Protein AF-M7MPN8-F1 (afdb_monomer_lite)

Sequence (84 aa):
MTSRPEPQTNRTRTIRYHSPEADKKKLFENTGLEQLRALADGRTPPPPISSHVGLEFVCVAEGEVVMSAQPDRSHDNPTGSVHG

Foldseek 3Di:
DDDDDDDDPDDDDDFDADDCPVCVVVCVVDDPLVVLVCQQVVVDGDDSVCRAFVKHWPDGDVVDTDIDTRHDQVQADPVSDGDD

Secondary structure (DSSP, 8-state):
--PPPPP------------GGGTHHHHTTS-HHHHHHHHHTTSSPPPHHHHHHT-EEEEEETTEEEEE----GGGB-TTSSBP-

InterPro domains:
  IPR029069 HotDog domain superfamily [SSF54637] (29-84)

Structure (mmCIF, N/CA/C/O backbone):
data_AF-M7MPN8-F1
#
_entry.id   AF-M7MPN8-F1
#
loop_
_atom_site.group_PDB
_atom_site.id
_atom_site.type_symbol
_atom_site.label_atom_id
_atom_site.label_alt_id
_atom_site.label_comp_id
_atom_site.label_asym_id
_atom_site.label_entity_id
_atom_site.label_seq_id
_atom_site.pdbx_PDB_ins_code
_atom_site.Cartn_x
_atom_site.Cartn_y
_atom_site.Cartn_z
_atom_site.occupancy
_atom_site.B_iso_or_equiv
_atom_site.auth_seq_id
_atom_site.auth_comp_id
_atom_site.auth_asym_id
_atom_site.auth_atom_id
_atom_site.pdbx_PDB_model_num
ATOM 1 N N . MET A 1 1 ? 17.060 -18.572 -42.545 1.00 42.16 1 MET A N 1
ATOM 2 C CA . MET A 1 1 ? 17.328 -18.412 -41.102 1.00 42.16 1 MET A CA 1
ATOM 3 C C . MET A 1 1 ? 16.789 -17.056 -40.687 1.00 42.16 1 MET A C 1
ATOM 5 O O . MET A 1 1 ? 17.382 -16.048 -41.038 1.00 42.16 1 MET A O 1
ATOM 9 N N . THR A 1 2 ? 15.623 -17.006 -40.055 1.00 49.16 2 THR A N 1
ATOM 10 C CA . THR A 1 2 ? 15.076 -15.774 -39.475 1.00 49.16 2 THR A CA 1
ATOM 11 C C . THR A 1 2 ? 15.612 -15.653 -38.051 1.00 49.16 2 THR A C 1
ATOM 13 O O . THR A 1 2 ? 15.297 -16.487 -37.204 1.00 49.16 2 THR A O 1
ATOM 16 N N . SER A 1 3 ? 16.480 -14.668 -37.797 1.00 54.12 3 SER A N 1
ATOM 17 C CA . SER A 1 3 ? 16.983 -14.390 -36.447 1.00 54.12 3 SER A CA 1
ATOM 18 C C . SER A 1 3 ? 15.822 -14.037 -35.524 1.00 54.12 3 SER A C 1
ATOM 20 O O . SER A 1 3 ? 15.013 -13.161 -35.828 1.00 54.12 3 SER A O 1
ATOM 22 N N 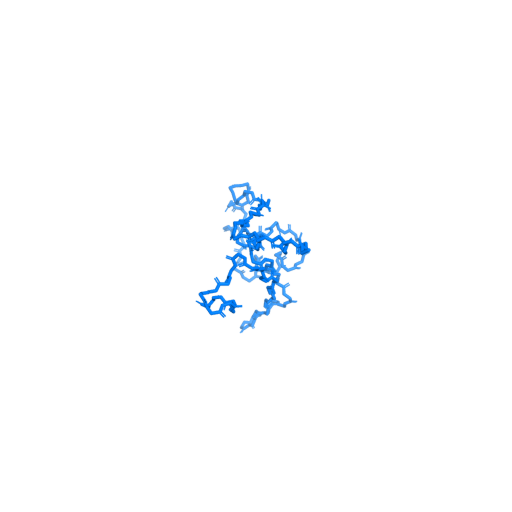. ARG A 1 4 ? 15.744 -14.738 -34.392 1.00 60.16 4 ARG A N 1
ATOM 23 C CA . ARG A 1 4 ? 14.810 -14.435 -33.308 1.00 60.16 4 ARG A CA 1
ATOM 24 C C . ARG A 1 4 ? 15.162 -13.050 -32.745 1.00 60.16 4 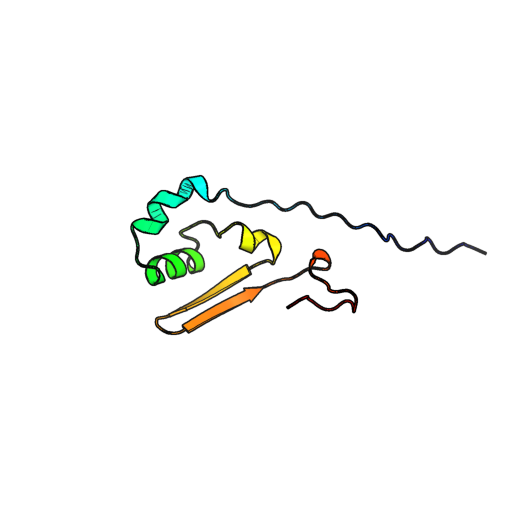ARG A C 1
ATOM 26 O O . ARG A 1 4 ? 16.337 -12.848 -32.440 1.00 60.16 4 ARG A O 1
ATOM 33 N N . PRO A 1 5 ? 14.203 -12.118 -32.603 1.00 62.69 5 PRO A N 1
ATOM 34 C CA . PRO A 1 5 ? 14.487 -10.817 -32.008 1.00 62.69 5 PRO A CA 1
ATOM 35 C C . PRO A 1 5 ? 15.050 -11.007 -30.596 1.00 62.69 5 PRO A C 1
ATOM 37 O O . PRO A 1 5 ? 14.567 -11.853 -29.836 1.00 62.69 5 PRO A O 1
ATOM 40 N N . GLU A 1 6 ? 16.105 -10.259 -30.278 1.00 61.81 6 GLU A N 1
ATOM 41 C CA . GLU A 1 6 ? 16.724 -10.283 -28.955 1.00 61.81 6 GLU A CA 1
ATOM 42 C C . GLU A 1 6 ? 15.706 -9.852 -27.889 1.00 61.81 6 GLU A C 1
ATOM 44 O O . GLU A 1 6 ? 14.890 -8.956 -28.137 1.00 61.81 6 GLU A O 1
ATOM 49 N N . PRO A 1 7 ? 15.702 -10.495 -26.708 1.00 65.44 7 PRO A N 1
ATOM 50 C CA . PRO A 1 7 ? 14.783 -10.123 -25.645 1.00 65.44 7 PRO A CA 1
ATOM 51 C C . PRO A 1 7 ? 15.049 -8.677 -25.215 1.00 65.44 7 PRO A C 1
ATOM 53 O O . PRO A 1 7 ? 16.181 -8.308 -24.909 1.00 65.44 7 PRO A O 1
ATOM 56 N N . GLN A 1 8 ? 13.997 -7.859 -25.172 1.00 67.44 8 GLN A N 1
ATOM 57 C CA . GLN A 1 8 ? 14.080 -6.500 -24.640 1.00 67.44 8 GLN A CA 1
ATOM 58 C C . GLN A 1 8 ? 14.437 -6.565 -23.149 1.00 67.44 8 GLN A C 1
ATOM 60 O O . GLN A 1 8 ? 13.608 -6.931 -22.316 1.00 67.44 8 GLN A O 1
ATOM 65 N N . THR A 1 9 ? 15.687 -6.242 -22.819 1.00 80.62 9 THR A N 1
ATOM 66 C CA . THR A 1 9 ? 16.216 -6.276 -21.446 1.00 80.62 9 THR A CA 1
ATOM 67 C C . THR A 1 9 ? 15.788 -5.063 -20.626 1.00 80.62 9 THR A C 1
ATOM 69 O O . THR A 1 9 ? 15.637 -5.160 -19.411 1.00 80.62 9 THR A O 1
ATOM 72 N N . ASN A 1 10 ? 15.528 -3.935 -21.288 1.00 86.00 10 ASN A N 1
ATOM 73 C CA . ASN A 1 10 ? 15.073 -2.710 -20.647 1.00 86.00 10 ASN A CA 1
ATOM 74 C C . ASN A 1 10 ? 13.547 -2.618 -20.686 1.00 86.00 10 ASN A C 1
ATOM 76 O O . ASN A 1 10 ? 12.930 -2.683 -21.749 1.00 86.00 10 ASN A O 1
ATOM 80 N N . ARG A 1 11 ? 12.944 -2.429 -19.511 1.00 89.06 11 ARG A N 1
ATOM 81 C CA . ARG A 1 11 ? 11.507 -2.201 -19.338 1.00 89.06 11 ARG A CA 1
ATOM 82 C C . ARG A 1 11 ? 11.304 -0.867 -18.635 1.00 89.06 11 ARG A C 1
ATOM 84 O O . ARG A 1 11 ? 12.085 -0.490 -17.767 1.00 89.06 11 ARG A O 1
ATOM 91 N N . THR A 1 12 ? 10.240 -0.162 -18.990 1.00 91.88 12 THR A N 1
ATOM 92 C CA . THR A 1 12 ? 9.868 1.104 -18.352 1.00 91.88 12 THR A CA 1
ATOM 93 C C . THR A 1 12 ? 8.395 1.069 -17.989 1.00 91.88 12 THR A C 1
ATOM 95 O O . THR A 1 12 ? 7.579 0.521 -18.731 1.00 91.88 12 THR A O 1
ATOM 98 N N . ARG A 1 13 ? 8.057 1.670 -16.848 1.00 89.69 13 ARG A N 1
ATOM 99 C CA . ARG A 1 13 ? 6.685 1.886 -16.396 1.00 89.69 13 ARG A CA 1
ATOM 100 C C . ARG A 1 13 ? 6.540 3.328 -15.927 1.00 89.69 13 ARG A C 1
ATOM 102 O O . ARG A 1 13 ? 7.394 3.838 -15.208 1.00 89.69 13 ARG A O 1
ATOM 109 N N . THR A 1 14 ? 5.443 3.968 -16.315 1.00 94.94 14 THR A N 1
ATOM 110 C CA . THR A 1 14 ? 5.038 5.265 -15.764 1.00 94.94 14 THR A CA 1
ATOM 111 C C . THR A 1 14 ? 4.007 5.032 -14.670 1.00 94.94 14 THR A C 1
ATOM 113 O O . THR A 1 14 ? 3.010 4.348 -14.894 1.00 94.94 14 THR A O 1
ATOM 116 N N . ILE A 1 15 ? 4.241 5.610 -13.495 1.00 94.88 15 ILE A N 1
ATOM 117 C CA . ILE A 1 15 ? 3.350 5.509 -12.338 1.00 94.88 15 ILE A CA 1
ATOM 118 C C . ILE A 1 15 ? 2.684 6.866 -12.135 1.00 94.88 15 ILE A C 1
ATOM 120 O O . ILE A 1 15 ? 3.345 7.903 -12.170 1.00 94.88 15 ILE A O 1
ATOM 124 N N . ARG A 1 16 ? 1.365 6.855 -11.946 1.00 95.06 16 ARG A N 1
ATOM 125 C CA . ARG A 1 16 ? 0.572 8.029 -11.573 1.00 95.06 16 ARG A CA 1
ATOM 126 C C . ARG A 1 16 ? 0.074 7.810 -10.156 1.00 95.06 16 ARG A C 1
ATOM 128 O O . ARG A 1 16 ? -0.425 6.730 -9.869 1.00 95.06 16 ARG A O 1
ATOM 135 N N . TYR A 1 17 ? 0.212 8.816 -9.308 1.00 93.88 17 TYR A N 1
ATOM 136 C CA . TYR A 1 17 ? -0.199 8.757 -7.911 1.00 93.88 17 TYR A CA 1
ATOM 137 C C . TYR A 1 17 ? -0.749 10.110 -7.455 1.00 93.88 17 TYR A C 1
ATOM 139 O O . TYR A 1 17 ? -0.483 11.143 -8.074 1.00 93.88 17 TYR A O 1
ATOM 147 N N . HIS A 1 18 ? -1.511 10.103 -6.364 1.00 89.38 18 HIS A N 1
ATOM 148 C CA . HIS A 1 18 ? -2.019 11.318 -5.730 1.00 89.38 18 HIS A CA 1
ATOM 149 C C . HIS A 1 18 ? -0.957 11.922 -4.802 1.00 89.38 18 HIS A C 1
ATOM 151 O O . HIS A 1 18 ? -0.363 11.200 -4.001 1.00 89.38 18 HIS A O 1
ATOM 157 N N . SER A 1 19 ? -0.702 13.237 -4.897 1.00 87.50 19 SER A N 1
ATOM 158 C CA . SER A 1 19 ? 0.231 13.894 -3.968 1.00 87.50 19 SER A CA 1
ATOM 159 C C . SER A 1 19 ? -0.344 13.863 -2.544 1.00 87.50 19 SER A C 1
ATOM 161 O O . SER A 1 19 ? -1.467 14.330 -2.341 1.00 87.50 19 SER A O 1
ATOM 163 N N . PRO A 1 20 ? 0.414 13.381 -1.543 1.00 81.12 20 PRO A N 1
ATOM 164 C CA . PRO A 1 20 ? -0.060 13.289 -0.164 1.00 81.12 20 PRO A CA 1
ATOM 165 C C . PRO A 1 20 ? -0.171 14.660 0.521 1.00 81.12 20 PRO A C 1
ATOM 167 O O . PRO A 1 20 ? -0.762 14.777 1.591 1.00 81.12 20 PRO A O 1
ATOM 170 N N . GLU A 1 21 ? 0.408 15.711 -0.060 1.00 78.94 21 GLU A N 1
ATOM 171 C CA . GLU A 1 21 ? 0.448 17.053 0.531 1.00 78.94 21 GLU A CA 1
ATOM 172 C C . GLU A 1 21 ? -0.941 17.684 0.649 1.00 78.94 21 GLU A C 1
ATOM 174 O O . GLU A 1 21 ? -1.204 18.386 1.623 1.00 78.94 21 GLU A O 1
ATOM 179 N N . ALA A 1 22 ? -1.840 17.385 -0.293 1.00 72.44 22 ALA A N 1
ATOM 180 C CA . ALA A 1 22 ? -3.207 17.902 -0.297 1.00 72.44 22 ALA A CA 1
ATOM 181 C C . ALA A 1 22 ? -4.042 17.390 0.891 1.00 72.44 22 ALA A C 1
ATOM 183 O O . ALA A 1 22 ? -4.919 18.100 1.383 1.00 72.44 22 ALA A O 1
ATOM 184 N N . ASP A 1 23 ? -3.742 16.186 1.386 1.00 70.44 23 ASP A N 1
ATOM 185 C CA . ASP A 1 23 ? -4.541 15.506 2.410 1.00 70.44 23 ASP A CA 1
ATOM 186 C C . ASP A 1 23 ? -3.811 15.340 3.751 1.00 70.44 23 ASP A C 1
ATOM 188 O O . ASP A 1 23 ? -4.415 14.916 4.737 1.00 70.44 23 ASP A O 1
ATOM 192 N N . LYS A 1 24 ? -2.541 15.764 3.842 1.00 74.81 24 LYS A N 1
ATOM 193 C CA . LYS A 1 24 ? -1.710 15.683 5.059 1.00 74.81 24 LYS A CA 1
ATOM 194 C C . LYS A 1 24 ? -2.382 16.240 6.312 1.00 74.81 24 LYS A C 1
ATOM 196 O O . LYS A 1 24 ? -2.182 15.698 7.390 1.00 74.81 24 LYS A O 1
ATOM 201 N N . LYS A 1 25 ? -3.159 17.320 6.195 1.00 72.88 25 LYS A N 1
ATOM 202 C CA . LYS A 1 25 ? -3.835 17.927 7.351 1.00 72.88 25 LYS A CA 1
ATOM 203 C C . LYS A 1 25 ? -4.967 17.039 7.888 1.00 72.88 25 LYS A C 1
ATOM 205 O O . LYS A 1 25 ? -5.061 16.859 9.095 1.00 72.88 25 LYS A O 1
ATOM 210 N N . LYS A 1 26 ? -5.746 16.421 6.993 1.00 71.69 26 LYS A N 1
ATOM 211 C CA . LYS A 1 26 ? -6.871 15.530 7.331 1.00 71.69 26 LYS A CA 1
ATOM 212 C C . LYS A 1 26 ? -6.422 14.223 7.988 1.00 71.69 26 LYS A C 1
ATOM 214 O O . LYS A 1 26 ? -7.197 13.608 8.716 1.00 71.69 26 LYS A O 1
ATOM 219 N N . LEU A 1 27 ? -5.175 13.801 7.745 1.00 70.44 27 LEU A N 1
ATOM 220 C CA . LEU A 1 27 ? -4.583 12.643 8.425 1.00 70.44 27 LEU A CA 1
ATOM 221 C C . LEU A 1 27 ? -4.563 12.818 9.951 1.00 70.44 27 LEU A C 1
ATOM 223 O O . LEU A 1 27 ? -4.815 11.861 10.668 1.00 70.44 27 LEU A O 1
ATOM 227 N N . PHE A 1 28 ? -4.285 14.027 10.448 1.00 73.88 28 PHE A N 1
ATOM 228 C CA . PHE A 1 28 ? -4.159 14.288 11.888 1.00 73.88 28 PHE A CA 1
ATOM 229 C C . PHE A 1 28 ? -5.493 14.589 12.584 1.00 73.88 28 PHE A C 1
ATOM 231 O O . PHE A 1 28 ? -5.521 14.776 13.797 1.00 73.88 28 PHE A O 1
ATOM 238 N N . GLU A 1 29 ? -6.588 14.659 11.827 1.00 84.94 29 GLU A N 1
ATOM 239 C CA . GLU A 1 29 ? -7.931 14.946 12.345 1.00 84.94 29 GLU A CA 1
ATOM 240 C C . GLU A 1 29 ? -8.682 13.668 12.756 1.00 84.94 29 GLU A C 1
ATOM 242 O O . GLU A 1 29 ? -9.675 13.751 13.472 1.00 84.94 29 GLU A O 1
ATOM 247 N N . ASN A 1 30 ? -8.200 12.494 12.332 1.00 85.12 30 ASN A N 1
ATOM 248 C CA . ASN A 1 30 ? -8.820 11.195 12.579 1.00 85.12 30 ASN A CA 1
ATOM 249 C C . ASN A 1 30 ? -7.877 10.282 13.370 1.00 85.12 30 ASN A C 1
ATOM 251 O O . ASN A 1 30 ? -6.653 10.415 13.314 1.00 85.12 30 ASN A O 1
ATOM 255 N N . THR A 1 31 ? -8.436 9.295 14.062 1.00 92.38 31 THR A N 1
ATOM 256 C CA . THR A 1 31 ? -7.643 8.166 14.558 1.00 92.38 31 THR A CA 1
ATOM 257 C C . THR A 1 31 ? -7.073 7.359 13.386 1.00 92.38 31 THR A C 1
ATOM 259 O O . THR A 1 31 ? -7.623 7.346 12.281 1.00 92.38 31 THR A O 1
ATOM 262 N N . GLY A 1 32 ? -5.991 6.609 13.624 1.00 90.69 32 GLY A N 1
ATOM 263 C CA . GLY A 1 32 ? -5.403 5.752 12.588 1.00 90.69 32 GLY A CA 1
ATOM 264 C C . GLY A 1 32 ? -6.399 4.733 12.015 1.00 90.69 32 GLY A C 1
ATOM 265 O O . GLY A 1 32 ? -6.420 4.508 10.808 1.00 90.69 32 GLY A O 1
ATOM 266 N N . LEU A 1 33 ? -7.279 4.171 12.853 1.00 94.69 33 LEU A N 1
ATOM 267 C CA . LEU A 1 33 ? -8.310 3.228 12.411 1.00 94.69 33 LEU A CA 1
ATOM 268 C C . LEU A 1 33 ? -9.347 3.895 11.498 1.00 94.69 33 LEU A C 1
ATOM 270 O O . LEU A 1 33 ? -9.700 3.341 10.458 1.00 94.69 33 LEU A O 1
ATOM 274 N N . GLU A 1 34 ? -9.822 5.088 11.857 1.00 93.88 34 GLU A N 1
ATOM 275 C CA . GLU A 1 34 ? -10.750 5.865 11.024 1.00 93.88 34 GLU A CA 1
ATOM 276 C C . GLU A 1 34 ? -10.124 6.234 9.680 1.00 93.88 34 GLU A C 1
ATOM 278 O O . GLU A 1 34 ? -10.792 6.159 8.646 1.00 93.88 34 GLU A O 1
ATOM 283 N N . GLN A 1 35 ? -8.833 6.564 9.678 1.00 91.50 35 GLN A N 1
ATOM 284 C CA . GLN A 1 35 ? -8.098 6.859 8.458 1.00 91.50 35 GLN A CA 1
ATOM 285 C C . GLN A 1 35 ? -7.978 5.627 7.549 1.00 91.50 35 GLN A C 1
ATOM 287 O O . GLN A 1 35 ? -8.246 5.724 6.352 1.00 91.50 35 GLN A O 1
ATOM 292 N N . LEU A 1 36 ? -7.611 4.464 8.097 1.00 93.19 36 LEU A N 1
ATOM 293 C CA . LEU A 1 36 ? -7.523 3.220 7.326 1.00 93.19 36 LEU A CA 1
ATOM 294 C C . LEU A 1 36 ? -8.892 2.796 6.776 1.00 93.19 36 LEU A C 1
ATOM 296 O O . LEU A 1 36 ? -8.986 2.384 5.622 1.00 93.19 36 LEU A O 1
ATOM 300 N N . ARG A 1 37 ? -9.971 2.969 7.550 1.00 94.88 37 ARG A N 1
ATOM 301 C CA . ARG A 1 37 ? -11.342 2.738 7.067 1.00 94.88 37 ARG A CA 1
ATOM 302 C C . ARG A 1 37 ? -11.707 3.691 5.933 1.00 94.88 37 ARG A C 1
ATOM 304 O O . ARG A 1 37 ? -12.260 3.260 4.934 1.00 94.88 37 ARG A O 1
ATOM 3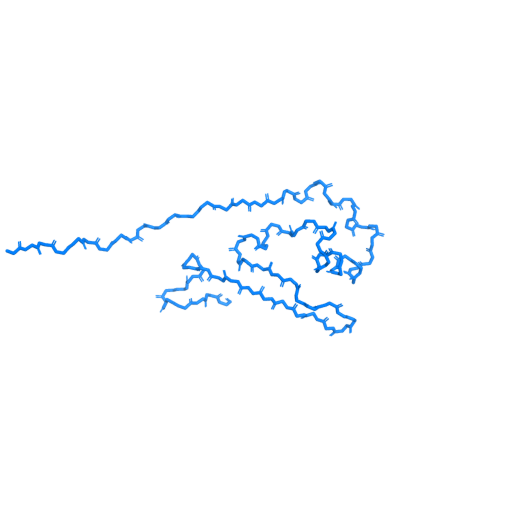11 N N . ALA A 1 38 ? -11.347 4.971 6.037 1.00 92.31 38 ALA A N 1
ATOM 312 C CA . ALA A 1 38 ? -11.585 5.932 4.962 1.00 92.31 38 ALA A CA 1
ATOM 313 C C . ALA A 1 38 ? -10.828 5.583 3.668 1.00 92.31 38 ALA A C 1
ATOM 315 O O . ALA A 1 38 ? -11.348 5.843 2.584 1.00 92.31 38 ALA A O 1
ATOM 316 N N . LEU A 1 39 ? -9.636 4.982 3.771 1.00 91.94 39 LEU A N 1
ATOM 317 C CA . LEU A 1 39 ? -8.898 4.449 2.621 1.00 91.94 39 LEU A CA 1
ATOM 318 C C . LEU A 1 39 ? -9.612 3.240 2.001 1.00 91.94 39 LEU A C 1
ATOM 320 O O . LEU A 1 39 ? -9.792 3.215 0.787 1.00 91.94 39 LEU A O 1
ATOM 324 N N . ALA A 1 40 ? -10.050 2.276 2.816 1.00 93.88 40 ALA A N 1
ATOM 325 C CA . ALA A 1 40 ? -10.788 1.099 2.346 1.00 93.88 40 ALA A CA 1
ATOM 326 C C . ALA A 1 40 ? -12.132 1.468 1.688 1.00 93.88 40 ALA A C 1
ATOM 328 O O . ALA A 1 40 ? -12.491 0.911 0.656 1.00 93.88 40 ALA A O 1
ATOM 329 N N . ASP A 1 41 ? -12.831 2.468 2.232 1.00 93.56 41 ASP A N 1
ATOM 330 C CA . ASP A 1 41 ? -14.100 2.977 1.695 1.00 93.56 41 ASP A CA 1
ATOM 331 C C . ASP A 1 41 ? -13.923 3.893 0.464 1.00 93.56 41 ASP A C 1
ATOM 333 O O . ASP A 1 41 ? -14.909 4.380 -0.092 1.00 93.56 41 ASP A O 1
ATOM 337 N N . GLY A 1 42 ? -12.684 4.224 0.074 1.00 90.88 42 GLY A N 1
ATOM 338 C CA . GLY A 1 42 ? -12.394 5.158 -1.021 1.00 90.88 42 GLY A CA 1
ATOM 339 C C . GLY A 1 42 ? -12.750 6.624 -0.732 1.00 90.88 42 GLY A C 1
ATOM 340 O O . GLY A 1 42 ? -12.816 7.440 -1.650 1.00 90.88 42 GLY 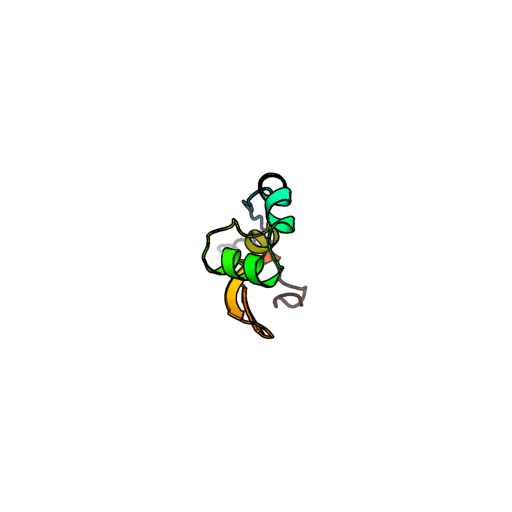A O 1
ATOM 341 N N . ARG A 1 43 ? -12.976 6.988 0.538 1.00 90.50 43 ARG A N 1
ATOM 342 C CA . ARG A 1 43 ? -13.271 8.369 0.973 1.00 90.50 43 ARG A CA 1
ATOM 343 C C . ARG A 1 43 ? -12.030 9.261 0.989 1.00 90.50 43 ARG A C 1
ATOM 345 O O . ARG A 1 43 ? -12.153 10.481 0.887 1.00 90.50 43 ARG A O 1
ATOM 352 N N . THR A 1 44 ? -10.854 8.652 1.105 1.00 88.25 44 THR A N 1
ATOM 353 C CA . THR A 1 44 ? -9.552 9.323 1.048 1.00 88.25 44 THR A CA 1
ATOM 354 C C . THR A 1 44 ? -8.727 8.722 -0.090 1.00 88.25 44 THR A C 1
ATOM 356 O O . THR A 1 44 ? -8.743 7.500 -0.250 1.00 88.25 44 THR A O 1
ATOM 359 N N . PRO A 1 45 ? -7.984 9.532 -0.869 1.00 89.88 45 PRO A N 1
ATOM 360 C CA . PRO A 1 45 ? -7.083 9.002 -1.883 1.00 89.88 45 PRO A CA 1
ATOM 361 C C . PRO A 1 45 ? -6.051 8.040 -1.279 1.00 89.88 45 PRO A C 1
ATOM 363 O O . PRO A 1 45 ? -5.556 8.284 -0.173 1.00 89.88 45 PRO A O 1
ATOM 366 N N . PRO A 1 46 ? -5.680 6.967 -1.995 1.00 91.19 46 PRO A N 1
ATOM 367 C CA . PRO A 1 46 ? -4.666 6.046 -1.516 1.00 91.19 46 PRO A CA 1
ATOM 368 C C . PRO A 1 46 ? -3.292 6.734 -1.434 1.00 91.19 46 PRO A C 1
ATOM 370 O O . PRO A 1 46 ? -2.996 7.629 -2.236 1.00 91.19 46 PRO A O 1
ATOM 373 N N . PRO A 1 47 ? -2.420 6.320 -0.496 1.00 91.75 47 PRO A N 1
ATOM 374 C CA . PRO A 1 47 ? -1.067 6.854 -0.418 1.00 91.75 47 PRO A CA 1
ATOM 375 C C . PRO A 1 47 ? -0.277 6.520 -1.696 1.00 91.75 47 PRO A C 1
ATOM 377 O O . PRO A 1 47 ? -0.555 5.507 -2.342 1.00 91.75 47 PRO A O 1
ATOM 380 N N . PRO A 1 48 ? 0.764 7.301 -2.049 1.00 93.81 48 PRO A N 1
ATOM 381 C CA . PRO A 1 48 ? 1.533 7.078 -3.273 1.00 93.81 48 PRO A CA 1
ATOM 382 C C . PRO A 1 48 ? 2.022 5.641 -3.461 1.00 93.81 48 PRO A C 1
ATOM 384 O O . PRO A 1 48 ? 1.925 5.107 -4.564 1.00 93.81 48 PRO A O 1
ATOM 387 N N . ILE A 1 49 ? 2.463 4.990 -2.375 1.00 93.50 49 ILE A N 1
ATOM 388 C CA . ILE A 1 49 ? 2.939 3.599 -2.386 1.00 93.50 49 ILE A CA 1
ATOM 389 C C . ILE A 1 49 ? 1.920 2.625 -2.989 1.00 93.50 49 ILE A C 1
ATOM 391 O O . ILE A 1 49 ? 2.313 1.684 -3.677 1.00 93.50 49 ILE A O 1
ATOM 395 N N . SER A 1 50 ? 0.619 2.889 -2.836 1.00 95.19 50 SER A N 1
ATOM 396 C CA . SER A 1 50 ? -0.418 2.044 -3.417 1.00 95.19 50 SER A CA 1
ATOM 397 C C . SER A 1 50 ? -0.348 1.978 -4.933 1.00 95.19 50 SER A C 1
ATOM 399 O O . SER A 1 50 ? -0.576 0.921 -5.508 1.00 95.19 50 SER A O 1
ATOM 401 N N . SER A 1 51 ? 0.042 3.069 -5.594 1.00 95.38 51 SER A N 1
ATOM 402 C CA . SER A 1 51 ? 0.181 3.102 -7.054 1.00 95.38 51 SER A CA 1
ATOM 403 C C . SER A 1 51 ? 1.422 2.361 -7.562 1.00 95.38 51 SER A C 1
ATOM 405 O O . SER A 1 51 ? 1.476 2.000 -8.739 1.00 95.38 51 SER A O 1
ATOM 407 N N . HIS A 1 52 ? 2.416 2.131 -6.698 1.00 94.88 52 HIS A N 1
ATOM 408 C CA . HIS A 1 52 ? 3.633 1.406 -7.059 1.00 94.88 52 HIS A CA 1
ATOM 409 C C . HIS A 1 52 ? 3.386 -0.100 -7.112 1.00 94.88 52 HIS A C 1
ATOM 411 O O . HIS A 1 52 ? 3.669 -0.718 -8.130 1.00 94.88 52 HIS A O 1
ATOM 417 N N . VAL A 1 53 ? 2.784 -0.664 -6.063 1.00 95.25 53 VAL A N 1
ATOM 418 C CA . VAL A 1 53 ? 2.596 -2.121 -5.926 1.00 95.25 53 VAL A CA 1
ATOM 419 C C . VAL A 1 53 ? 1.156 -2.586 -6.162 1.00 95.25 53 VAL A C 1
ATOM 421 O O . VAL A 1 53 ? 0.847 -3.756 -5.954 1.00 95.25 53 VAL A O 1
ATOM 424 N N . GLY A 1 54 ? 0.255 -1.680 -6.553 1.00 95.00 54 GLY A N 1
ATOM 425 C CA . GLY A 1 54 ? -1.176 -1.972 -6.670 1.00 95.00 54 GLY A CA 1
ATOM 426 C C . GLY A 1 54 ? -1.799 -2.354 -5.326 1.00 95.00 54 GLY A C 1
ATOM 427 O O . GLY A 1 54 ? -2.496 -3.360 -5.257 1.00 95.00 54 GLY A O 1
ATOM 428 N N . LEU A 1 55 ? -1.467 -1.614 -4.258 1.00 96.50 55 LEU A N 1
ATOM 429 C CA . LEU A 1 55 ? -1.946 -1.887 -2.897 1.00 96.50 55 LEU A CA 1
ATOM 430 C C . LEU A 1 55 ? -3.404 -1.458 -2.732 1.00 96.50 55 LEU A C 1
ATOM 432 O O . LEU A 1 55 ? -3.742 -0.300 -2.987 1.00 96.50 55 LEU A O 1
ATOM 436 N N . GLU A 1 56 ? -4.212 -2.346 -2.171 1.00 95.31 56 GLU A N 1
ATOM 437 C CA . GLU A 1 56 ? -5.605 -2.107 -1.807 1.00 95.31 56 GLU A CA 1
ATOM 438 C C . GLU A 1 56 ? -5.867 -2.569 -0.368 1.00 95.31 56 GLU A C 1
ATOM 440 O O . GLU A 1 56 ? -5.301 -3.562 0.093 1.00 95.31 56 GLU A O 1
ATOM 445 N N . PHE A 1 57 ? -6.735 -1.846 0.345 1.00 95.62 57 PHE A N 1
ATOM 446 C CA . PHE A 1 57 ? -7.224 -2.237 1.667 1.00 95.62 57 PHE A CA 1
ATOM 447 C C . PHE A 1 57 ? -8.516 -3.036 1.497 1.00 95.62 57 PHE A C 1
ATOM 449 O O . PHE A 1 57 ? -9.528 -2.490 1.071 1.00 95.62 57 PHE A O 1
ATOM 456 N N . VAL A 1 58 ? -8.472 -4.326 1.826 1.00 95.69 58 VAL A N 1
ATOM 457 C CA . VAL A 1 58 ? -9.590 -5.266 1.653 1.00 95.69 58 VAL A CA 1
ATOM 458 C C . VAL A 1 58 ? -10.491 -5.282 2.886 1.00 95.69 58 VAL A C 1
ATOM 460 O O . VAL A 1 58 ? -11.711 -5.313 2.767 1.00 95.69 58 VAL A O 1
ATOM 463 N N . CYS A 1 59 ? -9.895 -5.264 4.079 1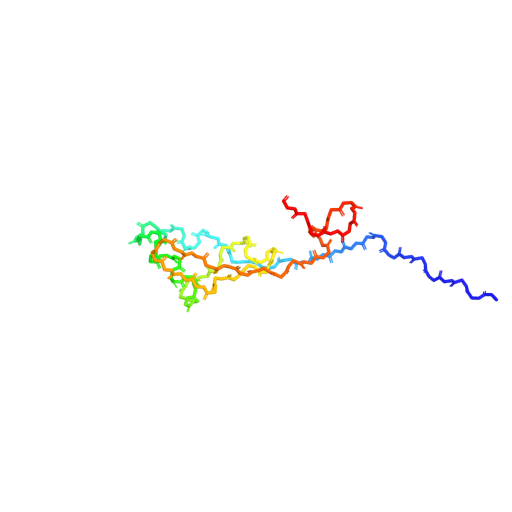.00 95.12 59 CYS A N 1
ATOM 464 C CA . CYS A 1 59 ? -10.614 -5.229 5.349 1.00 95.12 59 CYS A CA 1
ATOM 465 C C . CYS A 1 59 ? -9.842 -4.380 6.358 1.00 95.12 59 CYS A C 1
ATOM 467 O O . CYS A 1 59 ? -8.616 -4.472 6.440 1.00 95.12 59 CYS A O 1
ATOM 469 N N . VAL A 1 60 ? -10.559 -3.568 7.135 1.00 97.62 60 VAL A N 1
ATOM 470 C CA . VAL A 1 60 ? -9.989 -2.751 8.210 1.00 97.62 60 VAL A CA 1
ATOM 471 C C . VAL A 1 60 ? -10.873 -2.854 9.451 1.00 97.62 60 VAL A C 1
ATOM 473 O O . VAL A 1 60 ? -11.938 -2.234 9.545 1.00 97.62 60 VAL A O 1
ATOM 476 N N . ALA A 1 61 ? -10.392 -3.606 10.433 1.00 96.56 61 ALA A N 1
ATOM 477 C CA . ALA A 1 61 ? -11.007 -3.786 11.737 1.00 96.56 61 ALA A CA 1
ATOM 478 C C . ALA A 1 61 ? -10.021 -3.421 12.857 1.00 96.56 61 ALA A C 1
ATOM 480 O O . ALA A 1 61 ? -8.829 -3.202 12.642 1.00 96.56 61 ALA A O 1
ATOM 481 N N . GLU A 1 62 ? -10.525 -3.314 14.081 1.00 96.12 62 GLU A N 1
ATOM 482 C CA . GLU A 1 62 ? -9.642 -3.170 15.234 1.00 96.12 62 GLU A CA 1
ATOM 483 C C . GLU A 1 62 ? -8.879 -4.484 15.448 1.00 96.12 62 GLU A C 1
ATOM 485 O O . GLU A 1 62 ? -9.483 -5.551 15.516 1.00 96.12 62 GLU A O 1
ATOM 490 N N . GLY A 1 63 ? -7.547 -4.410 15.499 1.00 96.62 63 GLY A N 1
ATOM 491 C CA . GLY A 1 63 ? -6.676 -5.581 15.630 1.00 96.62 63 GLY A CA 1
ATOM 492 C C . GLY A 1 63 ? -6.409 -6.359 14.333 1.00 96.62 63 GLY A C 1
ATOM 493 O O . GLY A 1 63 ? -5.555 -7.241 14.352 1.00 96.62 63 GLY A O 1
ATOM 494 N N . GLU A 1 64 ? -7.059 -6.027 13.210 1.00 96.69 64 GLU A N 1
ATOM 495 C CA . GLU A 1 64 ? -6.851 -6.714 11.928 1.00 96.69 64 GLU A CA 1
ATOM 496 C C . GLU A 1 64 ? -6.952 -5.767 10.726 1.00 96.69 64 GLU A C 1
ATOM 498 O O . GLU A 1 64 ? -7.905 -5.003 10.577 1.00 96.69 64 GLU A O 1
ATOM 503 N N . VAL A 1 65 ? -5.980 -5.867 9.818 1.00 96.94 65 VAL A N 1
ATOM 504 C CA . VAL A 1 65 ? -6.016 -5.203 8.513 1.00 96.94 65 VAL A CA 1
ATOM 505 C C . VAL A 1 65 ? -5.615 -6.210 7.444 1.00 96.94 65 VAL A C 1
ATOM 507 O O . VAL A 1 65 ? -4.538 -6.799 7.513 1.00 96.94 65 VAL A O 1
ATOM 510 N N . VAL A 1 66 ? -6.468 -6.372 6.435 1.00 97.50 66 VAL A N 1
ATOM 511 C CA . VAL A 1 66 ? -6.190 -7.194 5.256 1.00 97.50 66 VAL A CA 1
ATOM 512 C C . VAL A 1 66 ? -5.921 -6.269 4.082 1.00 97.50 66 VAL A C 1
ATOM 514 O O . VAL A 1 66 ? -6.746 -5.417 3.751 1.00 97.50 66 VAL A O 1
ATOM 517 N N . MET A 1 67 ? -4.772 -6.453 3.439 1.00 96.75 67 MET A N 1
ATOM 518 C CA . MET A 1 67 ? -4.386 -5.731 2.229 1.00 96.75 67 MET A CA 1
ATOM 519 C C . MET A 1 67 ? -4.059 -6.718 1.113 1.00 96.75 67 MET A C 1
ATOM 521 O O . MET A 1 67 ? -3.530 -7.800 1.368 1.00 96.75 67 MET A O 1
ATOM 525 N N . SER A 1 68 ? -4.328 -6.320 -0.125 1.00 96.75 68 SER A N 1
ATOM 526 C CA . SER A 1 68 ? -3.880 -7.018 -1.330 1.00 96.75 68 SER A CA 1
ATOM 527 C C . SER A 1 68 ? -2.929 -6.139 -2.129 1.00 96.75 68 SER A C 1
ATOM 529 O O . SER A 1 68 ? -3.020 -4.917 -2.075 1.00 96.75 68 SER A O 1
ATOM 531 N N . ALA A 1 69 ? -2.025 -6.759 -2.884 1.00 95.94 69 ALA A N 1
ATOM 532 C CA . ALA A 1 69 ? -1.128 -6.073 -3.806 1.00 95.94 69 ALA A CA 1
ATOM 533 C C . ALA A 1 69 ? -1.161 -6.763 -5.175 1.00 95.94 69 ALA A C 1
ATOM 535 O O . ALA A 1 69 ? -1.378 -7.974 -5.260 1.00 95.94 69 ALA A O 1
ATOM 536 N N . GLN A 1 70 ? -0.913 -6.001 -6.236 1.00 95.94 70 GLN A N 1
ATOM 537 C CA . GLN A 1 70 ? -0.765 -6.491 -7.607 1.00 95.94 70 GLN A CA 1
ATOM 538 C C . GLN A 1 70 ? 0.631 -6.112 -8.126 1.00 95.94 70 GLN A C 1
ATOM 540 O O . GLN A 1 70 ? 0.764 -5.195 -8.947 1.00 95.94 70 GLN A O 1
ATOM 545 N N . PRO A 1 71 ? 1.694 -6.767 -7.621 1.00 93.12 71 PRO A N 1
ATOM 546 C CA . PRO A 1 71 ? 3.053 -6.470 -8.037 1.00 93.12 71 PRO A CA 1
ATOM 547 C C . PRO A 1 71 ? 3.260 -6.835 -9.508 1.00 93.12 71 PRO A C 1
ATOM 549 O O . PRO A 1 71 ? 2.806 -7.870 -9.994 1.00 93.12 71 PRO A O 1
ATOM 552 N N . ASP A 1 72 ? 3.995 -5.986 -10.216 1.00 92.94 72 ASP A N 1
ATOM 553 C CA . ASP A 1 72 ? 4.500 -6.284 -11.553 1.00 92.94 72 ASP A CA 1
ATOM 554 C C . ASP A 1 72 ? 6.010 -6.576 -11.570 1.00 92.94 72 ASP A C 1
ATOM 556 O O . ASP A 1 72 ? 6.685 -6.503 -10.546 1.00 92.94 72 ASP A O 1
ATOM 560 N N . ARG A 1 73 ? 6.537 -6.861 -12.765 1.00 92.62 73 ARG A N 1
ATOM 561 C CA . ARG A 1 73 ? 7.939 -7.219 -13.030 1.00 92.62 73 ARG A CA 1
ATOM 562 C C . ARG A 1 73 ? 8.970 -6.201 -12.541 1.00 92.62 73 ARG A C 1
ATOM 564 O O . ARG A 1 73 ? 10.125 -6.569 -12.370 1.00 92.62 73 ARG A O 1
ATOM 571 N N . SER A 1 74 ? 8.598 -4.940 -12.323 1.00 93.88 74 SER A N 1
ATOM 572 C CA . SER A 1 74 ? 9.486 -3.947 -11.713 1.00 93.88 74 SER A CA 1
ATOM 573 C C . SER A 1 74 ? 9.789 -4.225 -10.240 1.00 93.88 74 SER A C 1
ATOM 575 O O . SER A 1 74 ? 10.685 -3.596 -9.689 1.00 93.88 74 SER A O 1
ATOM 577 N N . HIS A 1 75 ? 9.050 -5.137 -9.606 1.00 95.38 75 HIS A N 1
ATOM 578 C CA . HIS A 1 75 ? 9.232 -5.549 -8.212 1.00 95.38 75 HIS A CA 1
ATOM 579 C C . HIS A 1 75 ? 9.955 -6.892 -8.090 1.00 95.38 75 HIS A C 1
ATOM 581 O O . HIS A 1 75 ? 10.118 -7.395 -6.978 1.00 95.38 75 HIS A O 1
ATOM 587 N N . ASP A 1 76 ? 10.354 -7.495 -9.212 1.00 94.62 76 ASP A N 1
ATOM 588 C CA . ASP A 1 76 ? 11.050 -8.772 -9.200 1.00 94.62 76 ASP A CA 1
ATOM 589 C C . ASP A 1 76 ? 12.468 -8.609 -8.627 1.00 94.62 76 ASP A C 1
ATOM 591 O O . ASP A 1 76 ? 13.165 -7.616 -8.843 1.00 94.62 76 ASP A O 1
ATOM 595 N N . ASN A 1 77 ? 12.922 -9.630 -7.916 1.00 95.12 77 ASN A N 1
ATOM 596 C CA . ASN A 1 77 ? 14.304 -9.813 -7.503 1.00 95.12 77 ASN A CA 1
ATOM 597 C C . ASN A 1 77 ? 15.129 -10.479 -8.639 1.00 95.12 77 ASN A C 1
ATOM 599 O O . ASN A 1 77 ? 14.577 -10.855 -9.678 1.00 95.12 77 ASN A O 1
ATOM 603 N N . PRO A 1 78 ? 16.446 -10.705 -8.457 1.00 94.69 78 PRO A N 1
ATOM 604 C CA . PRO A 1 78 ? 17.272 -11.351 -9.481 1.00 94.69 78 PRO A CA 1
ATOM 605 C C . PRO A 1 78 ? 16.856 -12.781 -9.862 1.00 94.69 78 PRO A C 1
ATOM 607 O O . PRO A 1 78 ? 17.255 -13.259 -10.921 1.00 94.69 78 PRO A O 1
ATOM 610 N N . THR A 1 79 ? 16.079 -13.478 -9.025 1.00 95.75 79 THR A N 1
ATOM 611 C CA . THR A 1 79 ? 15.563 -14.823 -9.334 1.00 95.75 79 THR A CA 1
ATOM 612 C C . THR A 1 79 ? 14.236 -14.787 -10.098 1.00 95.75 79 THR A C 1
ATOM 614 O O . THR A 1 79 ? 13.756 -15.834 -10.531 1.00 95.75 79 THR A O 1
ATOM 617 N N . GLY A 1 80 ? 13.657 -13.600 -10.313 1.00 91.19 80 GLY A N 1
ATOM 618 C CA . GLY A 1 80 ? 12.419 -13.403 -11.068 1.00 91.19 80 GLY A CA 1
ATOM 619 C C . GLY A 1 80 ? 11.136 -13.593 -10.254 1.00 91.19 80 GLY A C 1
ATOM 620 O O . GLY A 1 80 ? 10.068 -13.736 -10.853 1.00 91.19 80 GLY A O 1
ATOM 621 N N . SER A 1 81 ? 11.227 -13.620 -8.920 1.00 95.19 81 SER A N 1
ATOM 622 C CA . SER A 1 81 ? 10.071 -13.569 -8.014 1.00 95.19 81 SER A CA 1
ATOM 623 C C . SER A 1 81 ? 9.914 -12.174 -7.417 1.00 95.19 81 SER A C 1
ATOM 625 O O . SER A 1 81 ? 10.885 -11.429 -7.347 1.00 95.19 81 SER A O 1
ATOM 627 N N . VAL A 1 82 ? 8.732 -11.845 -6.897 1.00 95.38 82 VAL A N 1
ATOM 628 C CA . VAL A 1 82 ? 8.512 -10.586 -6.164 1.00 95.38 82 VAL A CA 1
ATOM 629 C C . VAL A 1 82 ? 9.506 -10.473 -5.001 1.00 95.38 82 VAL A C 1
ATOM 631 O O . VAL A 1 82 ? 9.717 -11.443 -4.267 1.00 95.38 82 VAL A O 1
ATOM 634 N N . HIS A 1 83 ? 10.149 -9.312 -4.865 1.00 95.00 83 HIS A N 1
ATOM 635 C CA . HIS A 1 83 ? 11.040 -9.005 -3.749 1.00 95.00 83 HIS A CA 1
ATOM 636 C C . HIS A 1 83 ? 10.229 -8.760 -2.469 1.00 95.00 83 HIS A C 1
ATOM 638 O O . HIS A 1 83 ? 9.218 -8.058 -2.509 1.00 95.00 83 HIS A O 1
ATOM 644 N N . GLY A 1 84 ? 10.670 -9.362 -1.363 1.00 88.75 84 GLY A N 1
ATOM 645 C CA . GLY A 1 84 ? 10.060 -9.221 -0.036 1.00 88.75 84 GLY A CA 1
ATOM 646 C C . GLY A 1 84 ? 10.814 -8.261 0.867 1.00 88.75 84 GLY A C 1
ATOM 647 O O . GLY A 1 84 ? 11.967 -7.918 0.526 1.00 88.75 84 GLY A O 1
#

Radius of gyration: 18.2 Å; chains: 1; bounding box: 31×36×57 Å

pLDDT: mean 87.81, std 12.06, range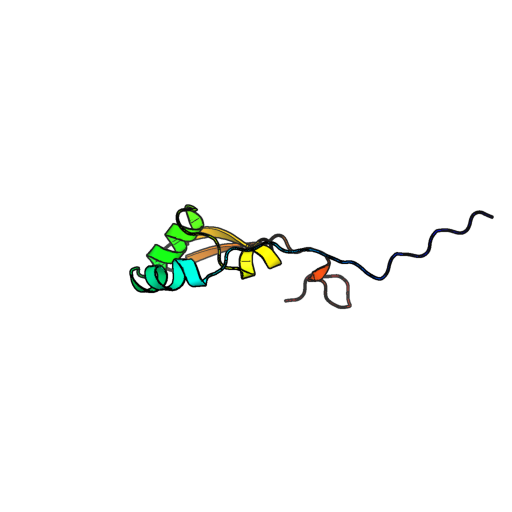 [42.16, 97.62]

Organism: NCBI:txid1276920